Protein AF-A0A355T922-F1 (afdb_monomer_lite)

Foldseek 3Di:
DPCVVVVQDDAPPPRDDDPVVSVVSCVVPDDPVVVVVVVVPDDDDDDDDDPPPPPPPPDDDDPDDDDPVRVVVVVVVVVVVVVVQVVCVVVVNDDDPVVVVVVVVVLVVVLVVLVVCLCVVCVVVLVVDPDPVVNVVVSVVSNVVSVVVSVVPPPPPD

Secondary structure (DSSP, 8-state):
--SGGGT-SPPPTT----HHHHHHHHHHHS-HHHHHHHHTTS---------------------SPPPHHHHHHHHHHHHHHHHHHHHHHHTTS---HHHHHHHHHHHHHHHHHHHHHHHHHHHHHHTT---HHHHHHHHHHHHHHHHHHHHHT-TT--

Radius of gyration: 37.87 Å; chains: 1; bounding box: 89×43×93 Å

pLDDT: mean 73.32, std 19.1, range [38.75, 95.44]

Sequence (158 aa):
MKAIQKGRITRDENSKINPETADLEWEQNSDPGQVQAQNATQQPAPQKKPQVKIEKTNEQSSSDGPTYIQSRAIRELYVARLRKMEYEEKAGRLVPLEKVTVRWFNLARQLRDQLLGLPNRVDAILAAEDDRFKINQLLSEELSRVLEEFSKNDPENL

Structure (mmCIF, N/CA/C/O backbone):
data_AF-A0A355T922-F1
#
_entry.id   AF-A0A355T922-F1
#
loop_
_atom_site.group_PDB
_atom_site.id
_atom_site.type_symbol
_atom_site.label_atom_id
_atom_site.label_alt_id
_atom_site.label_comp_id
_atom_site.label_asym_id
_atom_site.label_entity_id
_atom_site.label_seq_id
_atom_site.pdbx_PDB_ins_code
_atom_site.Cartn_x
_atom_site.Cartn_y
_atom_site.Cartn_z
_atom_site.occupancy
_atom_site.B_iso_or_equiv
_atom_site.auth_seq_id
_atom_site.auth_comp_id
_atom_site.auth_asym_id
_atom_site.auth_atom_id
_atom_site.pdbx_PDB_model_num
ATOM 1 N N . MET A 1 1 ? 50.545 -18.673 -46.005 1.00 47.06 1 MET A N 1
ATOM 2 C CA . MET A 1 1 ? 50.792 -18.791 -47.463 1.00 47.06 1 MET A CA 1
ATOM 3 C C . MET A 1 1 ? 49.543 -18.389 -48.268 1.00 47.06 1 MET A C 1
ATOM 5 O O . MET A 1 1 ? 48.935 -19.241 -48.894 1.00 47.06 1 MET A O 1
ATOM 9 N N . LYS A 1 2 ? 49.097 -17.119 -48.217 1.00 47.19 2 LYS A N 1
ATOM 10 C CA . LYS A 1 2 ? 47.915 -16.636 -48.985 1.00 47.19 2 LYS A CA 1
ATOM 11 C C . LYS A 1 2 ? 48.097 -15.263 -49.664 1.00 47.19 2 LYS A C 1
ATOM 13 O O . LYS A 1 2 ? 47.234 -14.863 -50.434 1.00 47.19 2 LYS A O 1
ATOM 18 N N . ALA A 1 3 ? 49.212 -14.563 -49.428 1.00 50.53 3 ALA A N 1
ATOM 19 C CA . ALA A 1 3 ? 49.464 -13.233 -50.002 1.00 50.53 3 ALA A CA 1
ATOM 20 C C . ALA A 1 3 ? 50.152 -13.273 -51.383 1.00 50.53 3 ALA A C 1
ATOM 22 O O . ALA A 1 3 ? 49.861 -12.440 -52.233 1.00 50.53 3 ALA A O 1
ATOM 23 N N . ILE A 1 4 ? 50.986 -14.287 -51.645 1.00 49.78 4 ILE A N 1
ATOM 24 C CA . ILE A 1 4 ? 51.721 -14.434 -52.917 1.00 49.78 4 ILE A CA 1
ATOM 25 C C . ILE A 1 4 ? 50.765 -14.761 -54.081 1.00 49.78 4 ILE A C 1
ATOM 27 O O . ILE A 1 4 ? 50.937 -14.282 -55.194 1.00 49.78 4 ILE A O 1
ATOM 31 N N . GLN A 1 5 ? 49.700 -15.528 -53.819 1.00 47.66 5 GLN A N 1
ATOM 32 C CA . GLN A 1 5 ? 48.778 -16.022 -54.852 1.00 47.66 5 GLN A CA 1
ATOM 33 C C . GLN A 1 5 ? 47.779 -14.963 -55.350 1.00 47.66 5 GLN A C 1
ATOM 35 O O . GLN A 1 5 ? 47.124 -15.165 -56.367 1.00 47.66 5 GLN A O 1
ATOM 40 N N . LYS A 1 6 ? 47.658 -13.831 -54.643 1.00 49.69 6 LYS A N 1
ATOM 41 C CA . LYS A 1 6 ? 46.728 -12.745 -54.987 1.00 49.69 6 LYS A CA 1
ATOM 42 C C . LYS A 1 6 ? 47.391 -11.617 -55.797 1.00 49.69 6 LYS A C 1
ATOM 44 O O . LYS A 1 6 ? 46.748 -10.598 -56.014 1.00 49.69 6 LYS A O 1
ATOM 49 N N . GLY A 1 7 ? 48.654 -11.793 -56.211 1.00 53.31 7 GLY A N 1
ATOM 50 C CA . GLY A 1 7 ? 49.387 -10.845 -57.064 1.00 53.31 7 GLY A CA 1
ATOM 51 C C . GLY A 1 7 ? 49.743 -9.515 -56.394 1.00 53.31 7 GLY A C 1
ATOM 52 O O . GLY A 1 7 ? 49.806 -8.501 -57.073 1.00 53.31 7 GLY A O 1
ATOM 53 N N . ARG A 1 8 ? 49.917 -9.497 -55.064 1.00 51.59 8 ARG A N 1
ATOM 54 C CA . ARG A 1 8 ? 50.088 -8.264 -54.265 1.00 51.59 8 ARG A CA 1
ATOM 55 C C . ARG A 1 8 ? 51.516 -7.971 -53.801 1.00 51.59 8 ARG A C 1
ATOM 57 O O . ARG A 1 8 ? 51.710 -6.990 -53.107 1.00 51.59 8 ARG A O 1
ATOM 64 N N . ILE A 1 9 ? 52.472 -8.825 -54.150 1.00 54.69 9 ILE A N 1
ATOM 65 C CA . ILE A 1 9 ? 53.906 -8.592 -53.961 1.00 54.69 9 ILE A CA 1
ATOM 66 C C . ILE A 1 9 ? 54.623 -9.161 -55.184 1.00 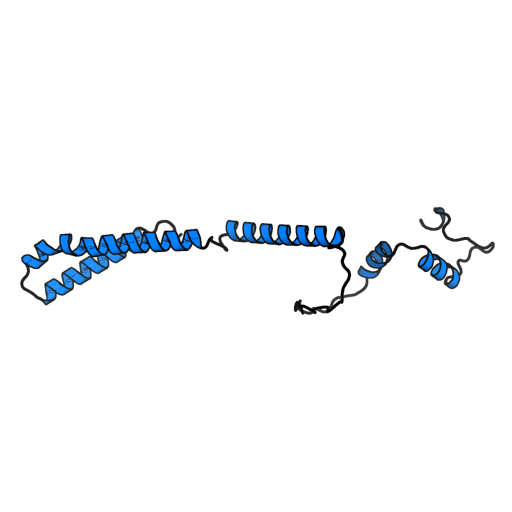54.69 9 ILE A C 1
ATOM 68 O O . ILE A 1 9 ? 54.399 -10.320 -55.549 1.00 54.69 9 ILE A O 1
ATOM 72 N N . THR A 1 10 ? 55.441 -8.358 -55.853 1.00 54.31 10 THR A N 1
ATOM 73 C CA . THR A 1 10 ? 56.329 -8.829 -56.922 1.00 54.31 10 THR A CA 1
ATOM 74 C C . THR A 1 10 ? 57.567 -9.471 -56.298 1.00 54.31 10 THR A C 1
ATOM 76 O O . THR A 1 10 ? 58.125 -8.993 -55.313 1.00 54.31 10 THR A O 1
ATOM 79 N N . ARG A 1 11 ? 57.972 -10.626 -56.834 1.00 48.88 11 ARG A N 1
ATOM 80 C CA . ARG A 1 11 ? 59.161 -11.364 -56.398 1.00 48.88 11 ARG A CA 1
ATOM 81 C C . ARG A 1 11 ? 60.262 -11.069 -57.404 1.00 48.88 11 ARG A C 1
ATOM 83 O O . ARG A 1 11 ? 60.067 -11.364 -58.577 1.00 48.88 11 ARG A O 1
ATOM 90 N N . ASP A 1 12 ? 61.381 -10.510 -56.964 1.00 54.62 12 ASP A N 1
ATOM 91 C CA . ASP A 1 12 ? 62.546 -10.377 -57.841 1.00 54.62 12 ASP A CA 1
ATOM 92 C C . ASP A 1 12 ? 63.297 -11.724 -57.965 1.00 54.62 12 ASP A C 1
ATOM 94 O O . ASP A 1 12 ? 63.144 -12.610 -57.107 1.00 54.62 12 ASP A O 1
ATOM 98 N N . GLU A 1 13 ? 64.083 -11.897 -59.035 1.00 49.81 13 GLU A N 1
ATOM 99 C CA . GLU A 1 13 ? 64.594 -13.180 -59.573 1.00 49.81 13 GLU A CA 1
ATOM 100 C C . GLU A 1 13 ? 65.397 -14.059 -58.588 1.00 49.81 13 GLU A C 1
ATOM 102 O O . GLU A 1 13 ? 65.557 -15.256 -58.820 1.00 49.81 13 GLU A O 1
ATOM 107 N N . ASN A 1 14 ? 65.814 -13.539 -57.430 1.00 50.06 14 ASN A N 1
ATOM 108 C CA . ASN A 1 14 ? 66.552 -14.290 -56.404 1.00 50.06 14 ASN A CA 1
ATOM 109 C C . ASN A 1 14 ? 65.733 -14.715 -55.174 1.00 50.06 14 ASN A C 1
ATOM 111 O O . ASN A 1 14 ? 66.291 -15.085 -54.139 1.00 50.06 14 ASN A O 1
ATOM 115 N N . SER A 1 15 ? 64.401 -14.736 -55.270 1.00 52.78 15 SER A N 1
ATOM 116 C CA . SER A 1 15 ? 63.528 -15.398 -54.286 1.00 52.78 15 SER A CA 1
ATOM 117 C C . SER A 1 15 ? 63.630 -14.904 -52.828 1.00 52.78 15 SER A C 1
ATOM 119 O O . SER A 1 15 ? 63.132 -15.592 -51.932 1.00 52.78 15 SER A O 1
ATOM 121 N N . LYS A 1 16 ? 64.180 -13.708 -52.580 1.00 51.94 16 LYS A N 1
ATOM 122 C CA . LYS A 1 16 ? 64.136 -13.008 -51.284 1.00 51.94 16 LYS A CA 1
ATOM 123 C C . LYS A 1 16 ? 63.151 -11.840 -51.345 1.00 51.94 16 LYS A C 1
ATOM 125 O O . LYS A 1 16 ? 63.109 -11.116 -52.331 1.00 51.94 16 LYS A O 1
ATOM 130 N N . ILE A 1 17 ? 62.362 -11.682 -50.286 1.00 52.22 17 ILE A N 1
ATOM 131 C CA . ILE A 1 17 ? 61.442 -10.554 -50.094 1.00 52.22 1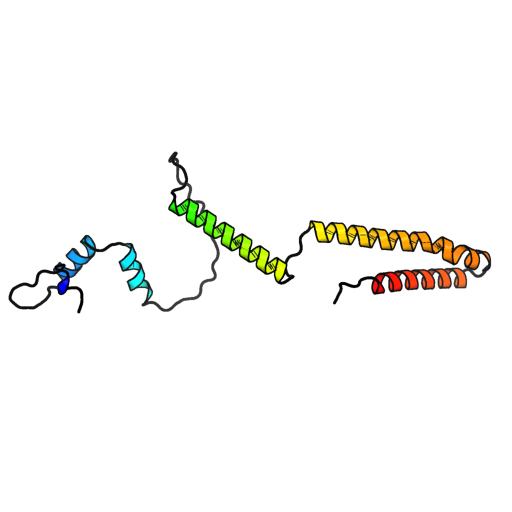7 ILE A CA 1
ATOM 132 C C . ILE A 1 17 ? 62.248 -9.447 -49.407 1.00 52.22 17 ILE A C 1
ATOM 134 O O . ILE A 1 17 ? 62.819 -9.705 -48.346 1.00 52.22 17 ILE A O 1
ATOM 138 N N . ASN A 1 18 ? 62.334 -8.257 -50.006 1.00 59.03 18 ASN A N 1
ATOM 139 C CA . ASN A 1 18 ? 62.919 -7.098 -49.334 1.00 59.03 18 ASN A CA 1
ATOM 140 C C . ASN A 1 18 ? 61.863 -6.515 -48.371 1.00 59.03 18 ASN A C 1
ATOM 142 O O . ASN A 1 18 ? 60.789 -6.126 -48.838 1.00 59.03 18 ASN A O 1
ATOM 146 N N . PRO A 1 19 ? 62.110 -6.511 -47.047 1.00 57.66 19 PRO A N 1
ATOM 147 C CA . PRO A 1 19 ? 61.124 -6.068 -46.062 1.00 57.66 19 PRO A CA 1
ATOM 148 C C . PRO A 1 19 ? 60.713 -4.603 -46.256 1.00 57.66 19 PRO A C 1
ATOM 150 O O . PRO A 1 19 ? 59.537 -4.287 -46.128 1.00 57.66 19 PRO A O 1
ATOM 153 N N . GLU A 1 20 ? 61.634 -3.728 -46.667 1.00 56.75 20 GLU A N 1
ATOM 154 C CA . GLU A 1 20 ? 61.357 -2.288 -46.760 1.00 56.75 20 GLU A CA 1
ATOM 155 C C . GLU A 1 20 ? 60.388 -1.935 -47.898 1.00 56.75 20 GLU A C 1
ATOM 157 O O . GLU A 1 20 ? 59.540 -1.057 -47.753 1.00 56.75 20 GLU A O 1
ATOM 162 N N . THR A 1 21 ? 60.459 -2.644 -49.029 1.00 56.97 21 THR A N 1
ATOM 163 C CA . THR A 1 21 ? 59.537 -2.421 -50.155 1.00 56.97 21 THR A CA 1
ATOM 164 C C . THR A 1 21 ? 58.172 -3.058 -49.904 1.00 56.97 21 THR A C 1
ATOM 166 O O . THR A 1 21 ? 57.153 -2.520 -50.326 1.00 56.97 21 THR A O 1
ATOM 169 N N . ALA A 1 22 ? 58.142 -4.186 -49.188 1.00 53.12 22 ALA A N 1
ATOM 170 C CA . ALA A 1 22 ? 56.905 -4.880 -48.843 1.00 53.12 22 ALA A CA 1
ATOM 171 C C . ALA A 1 22 ? 56.065 -4.097 -47.822 1.00 53.12 22 ALA A C 1
ATOM 173 O O . ALA A 1 22 ? 54.840 -4.078 -47.938 1.00 53.12 22 ALA A O 1
ATOM 174 N N . ASP A 1 23 ? 56.711 -3.424 -46.866 1.00 56.03 23 ASP A N 1
ATOM 175 C CA . ASP A 1 23 ? 56.024 -2.612 -45.857 1.00 56.03 23 ASP A CA 1
ATOM 176 C C . ASP A 1 23 ? 55.361 -1.372 -46.482 1.00 56.03 23 ASP A C 1
ATOM 178 O O . ASP A 1 23 ? 54.201 -1.075 -46.187 1.00 56.03 23 ASP A O 1
ATOM 182 N N . LEU A 1 24 ? 56.037 -0.713 -47.429 1.00 57.72 24 LEU A N 1
ATOM 183 C CA . LEU A 1 24 ? 55.493 0.441 -48.157 1.00 57.72 24 LEU A CA 1
ATOM 184 C C . LEU A 1 24 ? 54.285 0.077 -49.033 1.00 57.72 24 LEU A C 1
ATOM 186 O O . LEU A 1 24 ? 53.281 0.792 -49.046 1.00 57.72 24 LEU A O 1
ATOM 190 N N . GLU A 1 25 ? 54.348 -1.045 -49.753 1.00 59.41 25 GLU A N 1
ATOM 191 C CA . GLU A 1 25 ? 53.228 -1.506 -50.584 1.00 59.41 25 GLU A CA 1
ATOM 192 C C . GLU A 1 25 ? 52.041 -1.984 -49.738 1.00 59.41 25 GLU A C 1
ATOM 194 O O . GLU A 1 25 ? 50.880 -1.819 -50.127 1.00 59.41 25 GLU A O 1
ATOM 199 N N . TRP A 1 26 ? 52.314 -2.548 -48.560 1.00 55.22 26 TRP A N 1
ATOM 200 C CA . TRP A 1 26 ? 51.281 -2.973 -47.625 1.00 55.22 26 TRP A CA 1
ATOM 201 C C . TRP A 1 26 ? 50.522 -1.786 -47.033 1.00 55.22 26 TRP A C 1
ATOM 203 O O . TRP A 1 26 ? 49.294 -1.835 -46.939 1.00 55.22 26 TRP A O 1
ATOM 213 N N . GLU A 1 27 ? 51.228 -0.717 -46.671 1.00 61.31 27 GLU A N 1
ATOM 214 C CA . GLU A 1 27 ? 50.642 0.488 -46.084 1.00 61.31 27 GLU A CA 1
ATOM 215 C C . GLU A 1 27 ? 49.780 1.266 -47.089 1.00 61.31 27 GLU A C 1
ATOM 217 O O . GLU A 1 27 ? 48.704 1.751 -46.744 1.00 61.31 27 GLU A O 1
ATOM 222 N N . GLN A 1 28 ? 50.188 1.309 -48.360 1.00 57.66 28 GLN A N 1
ATOM 223 C CA . GLN A 1 28 ? 49.437 2.009 -49.406 1.00 57.66 28 GLN A CA 1
ATOM 224 C C . GLN A 1 28 ? 48.177 1.266 -49.872 1.00 57.66 28 GLN A C 1
ATOM 226 O O . GLN A 1 28 ? 47.249 1.897 -50.376 1.00 57.66 28 GLN A O 1
ATOM 231 N N . ASN A 1 29 ? 48.131 -0.064 -49.735 1.00 57.03 29 ASN A N 1
ATOM 232 C CA . ASN A 1 29 ? 47.113 -0.903 -50.382 1.00 57.03 29 ASN A CA 1
ATOM 233 C C . ASN A 1 29 ? 46.226 -1.696 -49.398 1.00 57.03 29 ASN A C 1
ATOM 235 O O . ASN A 1 29 ? 45.465 -2.577 -49.820 1.00 57.03 29 ASN A O 1
ATOM 239 N N . SER A 1 30 ? 46.311 -1.406 -48.093 1.00 61.44 30 SER A N 1
ATOM 240 C CA . SER A 1 30 ? 45.540 -2.091 -47.044 1.00 61.44 30 SER A CA 1
ATOM 241 C C . SER A 1 30 ? 44.432 -1.217 -46.446 1.00 61.44 30 SER A C 1
ATOM 243 O O . SER A 1 30 ? 44.650 -0.089 -46.022 1.00 61.44 30 SER A O 1
ATOM 245 N N . ASP A 1 31 ? 43.225 -1.784 -46.387 1.00 55.12 31 ASP A N 1
ATOM 246 C CA . ASP A 1 31 ? 42.003 -1.176 -45.847 1.00 55.12 31 ASP A CA 1
ATOM 247 C C . ASP A 1 31 ? 42.123 -0.944 -44.316 1.00 55.12 31 ASP A C 1
ATOM 249 O O . ASP A 1 31 ? 42.403 -1.904 -43.579 1.00 55.12 31 ASP A O 1
ATOM 253 N N . PRO A 1 32 ? 41.912 0.287 -43.800 1.00 57.44 32 PRO A N 1
ATOM 254 C CA . PRO A 1 32 ? 42.146 0.647 -42.395 1.00 57.44 32 PRO A CA 1
ATOM 255 C C . PRO A 1 32 ? 41.359 -0.192 -41.370 1.00 57.44 32 PRO A C 1
ATOM 257 O O . PRO A 1 32 ? 41.775 -0.303 -40.215 1.00 57.44 32 PRO A O 1
ATOM 260 N N . GLY A 1 33 ? 40.261 -0.840 -41.773 1.00 58.47 33 GLY A N 1
ATOM 261 C CA . GLY A 1 33 ? 39.479 -1.717 -40.893 1.00 58.47 33 GLY A CA 1
ATOM 262 C C . GLY A 1 33 ? 40.153 -3.055 -40.552 1.00 58.47 33 GLY A C 1
ATOM 263 O O . GLY A 1 33 ? 39.853 -3.652 -39.518 1.00 58.47 33 GLY A O 1
ATOM 264 N N . GLN A 1 34 ? 41.081 -3.543 -41.383 1.00 54.66 34 GLN A N 1
ATOM 265 C CA . GLN A 1 34 ? 41.696 -4.863 -41.189 1.00 54.66 34 GLN A CA 1
ATOM 266 C C . GLN A 1 34 ? 42.964 -4.800 -40.321 1.00 54.66 34 GLN A C 1
ATOM 268 O O . GLN A 1 34 ? 43.255 -5.740 -39.578 1.00 54.66 34 GLN A O 1
ATOM 273 N N . VAL A 1 35 ? 43.669 -3.666 -40.348 1.00 53.88 35 VAL A N 1
ATOM 274 C CA . VAL A 1 35 ? 44.887 -3.411 -39.556 1.00 53.88 35 VAL A CA 1
ATOM 275 C C . VAL A 1 35 ? 44.577 -3.257 -38.061 1.00 53.88 35 VAL A C 1
ATOM 277 O O . VAL A 1 35 ? 45.334 -3.731 -37.214 1.00 53.88 35 VAL A O 1
ATOM 280 N N . GLN A 1 36 ? 43.417 -2.685 -37.715 1.00 54.19 36 GLN A N 1
ATOM 281 C CA . GLN A 1 36 ? 42.976 -2.574 -36.317 1.00 54.19 36 GLN A CA 1
ATOM 282 C C . GLN A 1 36 ? 42.630 -3.934 -35.689 1.00 54.19 36 GLN A C 1
ATOM 284 O O . GLN A 1 36 ? 42.895 -4.147 -34.507 1.00 54.19 36 GLN A O 1
ATOM 289 N N . ALA A 1 37 ? 42.102 -4.882 -36.471 1.00 52.09 37 ALA A N 1
ATOM 290 C CA . ALA A 1 37 ? 41.756 -6.213 -35.969 1.00 52.09 37 ALA A CA 1
ATOM 291 C C . ALA A 1 37 ? 42.993 -7.075 -35.649 1.00 52.09 37 ALA A C 1
ATOM 293 O O . ALA A 1 37 ? 42.938 -7.930 -34.768 1.00 52.09 37 ALA A O 1
ATOM 294 N N . GLN A 1 38 ? 44.117 -6.849 -36.337 1.00 53.62 38 GLN A N 1
ATOM 295 C CA . GLN A 1 38 ? 45.341 -7.636 -36.146 1.00 53.62 38 GLN A CA 1
ATOM 296 C C . GLN A 1 38 ? 46.192 -7.121 -34.974 1.00 53.62 38 GLN A C 1
ATOM 298 O O . GLN A 1 38 ? 46.743 -7.926 -34.224 1.00 53.62 38 GLN A O 1
ATOM 303 N N . ASN A 1 39 ? 46.213 -5.806 -34.735 1.00 50.56 39 ASN A N 1
ATOM 304 C CA . ASN A 1 39 ? 46.960 -5.212 -33.620 1.00 50.56 39 ASN A CA 1
ATOM 305 C C . ASN A 1 39 ? 46.285 -5.375 -32.244 1.00 50.56 39 ASN A C 1
ATOM 307 O O . ASN A 1 39 ? 46.934 -5.199 -31.217 1.00 50.56 39 ASN A O 1
ATOM 311 N N . ALA A 1 40 ? 45.012 -5.779 -32.188 1.00 50.94 40 ALA A N 1
ATOM 312 C CA . ALA A 1 40 ? 44.293 -5.988 -30.927 1.00 50.94 40 ALA A CA 1
ATOM 313 C C . ALA A 1 40 ? 44.663 -7.291 -30.178 1.00 50.94 40 ALA A C 1
ATOM 315 O O . ALA A 1 40 ? 44.174 -7.511 -29.072 1.00 50.94 40 ALA A O 1
ATOM 316 N N . THR A 1 41 ? 45.514 -8.162 -30.742 1.00 47.69 41 THR A N 1
ATOM 317 C CA . THR A 1 41 ? 45.827 -9.479 -30.136 1.00 47.69 41 THR A CA 1
ATOM 318 C C . THR A 1 41 ? 47.143 -9.506 -29.342 1.00 47.69 41 THR A C 1
ATOM 320 O O . THR A 1 41 ? 47.482 -10.528 -28.753 1.00 47.69 41 THR A O 1
ATOM 323 N N . GLN A 1 42 ? 47.895 -8.404 -29.254 1.00 53.28 42 GLN A N 1
ATOM 324 C CA . GLN A 1 42 ? 49.152 -8.375 -28.493 1.00 53.28 42 GLN A CA 1
ATOM 325 C C . GLN A 1 42 ? 49.269 -7.136 -27.602 1.00 53.28 42 GLN A C 1
ATOM 327 O O . GLN A 1 42 ? 50.063 -6.247 -27.881 1.00 53.28 42 GLN A O 1
ATOM 332 N N . GLN A 1 43 ? 48.515 -7.092 -26.497 1.00 46.28 43 GLN A N 1
ATOM 333 C CA . GLN A 1 43 ? 48.950 -6.378 -25.286 1.00 46.28 43 GLN A CA 1
ATOM 334 C C . GLN A 1 43 ? 48.139 -6.804 -24.041 1.00 46.28 43 GLN A C 1
ATOM 336 O O . GLN A 1 43 ? 46.908 -6.799 -24.091 1.00 46.28 43 GLN A O 1
ATOM 341 N N . PRO A 1 44 ? 48.791 -7.171 -22.915 1.00 38.75 44 PRO A N 1
ATOM 342 C CA . PRO A 1 44 ? 48.113 -7.442 -21.650 1.00 38.75 44 PRO A CA 1
ATOM 343 C C . PRO A 1 44 ? 47.638 -6.147 -20.969 1.00 38.75 44 PRO A C 1
ATOM 345 O O . PRO A 1 44 ? 48.303 -5.114 -21.005 1.00 38.75 44 PRO A O 1
ATOM 348 N N . ALA A 1 45 ? 46.471 -6.231 -20.330 1.00 46.91 45 ALA A N 1
ATOM 349 C CA . ALA A 1 45 ? 45.739 -5.127 -19.715 1.00 46.91 45 ALA A CA 1
ATOM 350 C C . ALA A 1 45 ? 46.459 -4.438 -18.538 1.00 46.91 45 ALA A C 1
ATOM 352 O O . ALA A 1 45 ? 47.091 -5.105 -17.718 1.00 46.91 45 ALA A O 1
ATOM 353 N N . PRO A 1 46 ? 46.160 -3.146 -18.314 1.00 42.19 46 PRO A N 1
ATOM 354 C CA . PRO A 1 46 ? 45.951 -2.638 -16.967 1.00 42.19 46 PRO A CA 1
ATOM 355 C C . PRO A 1 46 ? 44.516 -2.129 -16.784 1.00 42.19 46 PRO A C 1
ATOM 357 O O . PRO A 1 46 ? 43.978 -1.346 -17.566 1.00 42.19 46 PRO A O 1
ATOM 360 N N . GLN A 1 47 ? 43.899 -2.584 -15.696 1.00 54.31 47 GLN A N 1
ATOM 361 C CA . GLN A 1 47 ? 42.578 -2.179 -15.235 1.00 54.31 47 GLN A CA 1
ATOM 362 C C . GLN A 1 47 ? 42.544 -0.670 -14.939 1.00 54.31 47 GLN A C 1
ATOM 364 O O . GLN A 1 47 ? 43.168 -0.199 -13.988 1.00 54.31 47 GLN A O 1
ATOM 369 N N . LYS A 1 48 ? 41.746 0.091 -15.693 1.00 48.34 48 LYS A N 1
ATOM 370 C CA . LYS A 1 48 ? 41.245 1.402 -15.264 1.00 48.34 48 LYS A CA 1
ATOM 371 C C . LYS A 1 48 ? 39.738 1.463 -15.490 1.00 48.34 48 LYS A C 1
ATOM 373 O O . LYS A 1 48 ? 39.244 1.254 -16.591 1.00 48.34 48 LYS A O 1
ATOM 378 N N . LYS A 1 49 ? 39.028 1.712 -14.389 1.00 49.41 49 LYS A N 1
ATOM 379 C CA . LYS A 1 49 ? 37.578 1.930 -14.287 1.00 49.41 49 LYS A CA 1
ATOM 380 C C . LYS A 1 49 ? 37.102 2.883 -15.400 1.00 49.41 49 LYS A C 1
ATOM 382 O O . LYS A 1 49 ? 37.752 3.914 -15.581 1.00 49.41 49 LYS A O 1
ATOM 387 N N . PRO A 1 50 ? 35.980 2.623 -16.097 1.00 45.62 50 PRO A N 1
ATOM 388 C CA . PRO A 1 50 ? 35.473 3.554 -17.095 1.00 45.62 50 PRO A CA 1
ATOM 389 C C . PRO A 1 50 ? 34.827 4.752 -16.387 1.00 45.62 50 PRO A C 1
ATOM 391 O O . PRO A 1 50 ? 33.645 4.745 -16.054 1.00 45.62 50 PRO A O 1
ATOM 394 N N . GLN A 1 51 ? 35.618 5.791 -16.125 1.00 46.53 51 GLN A N 1
ATOM 395 C CA . GLN A 1 51 ? 35.084 7.128 -15.901 1.00 46.53 51 GLN A CA 1
ATOM 396 C C . GLN A 1 51 ? 34.732 7.699 -17.274 1.00 46.53 51 GLN A C 1
ATOM 398 O O . GLN A 1 51 ? 35.615 8.055 -18.052 1.00 46.53 51 GLN A O 1
ATOM 403 N N . VAL A 1 52 ? 33.437 7.744 -17.587 1.00 48.00 52 VAL A N 1
ATOM 404 C CA . VAL A 1 52 ? 32.922 8.417 -18.783 1.00 48.00 52 VAL A CA 1
ATOM 405 C C . VAL A 1 52 ? 33.096 9.920 -18.574 1.00 48.00 52 VAL A C 1
ATOM 407 O O . VAL A 1 52 ? 32.231 10.602 -18.028 1.00 48.00 52 VAL A O 1
ATOM 410 N N . LYS A 1 53 ? 34.260 10.431 -18.970 1.00 41.94 53 LYS A N 1
ATOM 411 C CA . LYS A 1 53 ? 34.497 11.857 -19.154 1.00 41.94 53 LYS A CA 1
ATOM 412 C C . LYS A 1 53 ? 33.756 12.253 -20.428 1.00 41.94 53 LYS A C 1
ATOM 414 O O . LYS A 1 53 ? 34.158 11.884 -21.526 1.00 41.94 53 LYS A O 1
ATOM 419 N N . ILE A 1 54 ? 32.626 12.936 -20.268 1.00 52.75 54 ILE A N 1
ATOM 420 C CA . ILE A 1 54 ? 31.912 13.567 -21.379 1.00 52.75 54 ILE A CA 1
ATOM 421 C C . ILE A 1 54 ? 32.781 14.746 -21.815 1.00 52.75 54 ILE A C 1
ATOM 423 O O . ILE A 1 54 ? 32.669 15.851 -21.283 1.00 52.75 54 ILE A O 1
ATOM 427 N N . GLU A 1 55 ? 33.707 14.494 -22.732 1.00 50.16 55 GLU A N 1
ATOM 428 C CA . GLU A 1 55 ? 34.394 15.559 -23.444 1.00 50.16 55 GLU A CA 1
ATOM 429 C C . GLU A 1 55 ? 33.370 16.179 -24.392 1.00 50.16 55 GLU A C 1
ATOM 431 O O . GLU A 1 55 ? 32.953 15.592 -25.388 1.00 50.16 55 GLU A O 1
ATOM 436 N N . LYS A 1 56 ? 32.880 17.358 -24.000 1.00 53.16 56 LYS A N 1
ATOM 437 C CA . LYS A 1 56 ? 32.150 18.254 -24.887 1.00 53.16 56 LYS A CA 1
ATOM 438 C C . LYS A 1 56 ? 33.141 18.706 -25.957 1.00 53.16 56 LYS A C 1
ATOM 440 O O . LYS A 1 56 ? 33.832 19.703 -25.763 1.00 53.16 56 LYS A O 1
ATOM 445 N N . THR A 1 57 ? 33.234 17.960 -27.053 1.00 45.41 57 THR A N 1
ATOM 446 C CA . THR A 1 57 ? 33.893 18.446 -28.263 1.00 45.41 57 THR A CA 1
ATOM 447 C C . THR A 1 57 ? 33.035 19.571 -28.815 1.00 45.41 57 THR A C 1
ATOM 449 O O . THR A 1 57 ? 31.951 19.371 -29.359 1.00 45.41 57 THR A O 1
ATOM 452 N N . ASN A 1 58 ? 33.512 20.780 -28.551 1.00 50.16 58 ASN A N 1
ATOM 453 C CA . ASN A 1 58 ? 33.095 22.001 -29.196 1.00 50.16 58 ASN A CA 1
ATOM 454 C C . ASN A 1 58 ? 33.634 21.937 -30.630 1.00 50.16 58 ASN A C 1
ATOM 456 O O . ASN A 1 58 ? 34.800 22.251 -30.847 1.00 50.16 58 ASN A O 1
ATOM 460 N N . GLU A 1 59 ? 32.821 21.482 -31.581 1.00 51.00 59 GLU A N 1
ATOM 461 C CA . GLU A 1 59 ? 33.137 21.602 -33.003 1.00 51.00 59 GLU A CA 1
ATOM 462 C C . GLU A 1 59 ? 32.048 22.392 -33.717 1.00 51.00 59 GLU A C 1
ATOM 464 O O . GLU A 1 59 ? 30.856 22.080 -33.700 1.00 51.00 59 GLU A O 1
ATOM 469 N N . GLN A 1 60 ? 32.521 23.496 -34.277 1.00 47.41 60 GLN A N 1
ATOM 470 C CA . GLN A 1 60 ? 31.801 24.481 -35.046 1.00 47.41 60 GLN A CA 1
ATOM 471 C C . GLN A 1 60 ? 31.139 23.862 -36.284 1.00 47.41 60 GLN A C 1
ATOM 473 O O . GLN A 1 60 ? 31.766 23.142 -37.053 1.00 47.41 60 GLN A O 1
ATOM 478 N N . SER A 1 61 ? 29.871 24.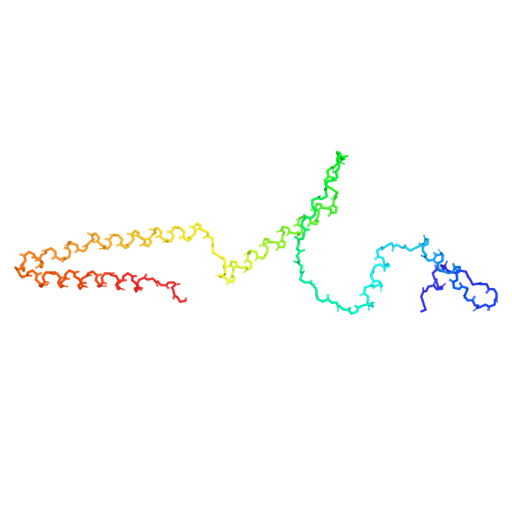228 -36.483 1.00 52.31 61 SER A N 1
ATOM 479 C CA . SER A 1 61 ? 29.214 24.442 -37.779 1.00 52.31 61 SER A CA 1
ATOM 480 C C . SER A 1 61 ? 29.632 23.539 -38.952 1.00 52.31 61 SER A C 1
ATOM 482 O O . SER A 1 61 ? 30.468 23.916 -39.771 1.00 52.31 61 SER A O 1
ATOM 484 N N . SER A 1 62 ? 28.909 22.436 -39.143 1.00 47.00 62 SER A N 1
ATOM 485 C CA . SER A 1 62 ? 28.546 21.975 -40.488 1.00 47.00 62 SER A CA 1
ATOM 486 C C . SER A 1 62 ? 27.057 21.625 -40.502 1.00 47.00 62 SER A C 1
ATOM 488 O O . SER A 1 62 ? 26.556 20.891 -39.654 1.00 47.00 62 SER A O 1
ATOM 490 N N . SER A 1 63 ? 26.318 22.264 -41.407 1.00 54.56 63 SER A N 1
ATOM 491 C CA . SER A 1 63 ? 24.875 22.115 -41.581 1.00 54.56 63 SER A CA 1
ATOM 492 C C . SER A 1 63 ? 24.554 20.859 -42.392 1.00 54.56 63 SER A C 1
ATOM 494 O O . SER A 1 63 ? 24.002 20.955 -43.487 1.00 54.56 63 SER A O 1
ATOM 496 N N . ASP A 1 64 ? 24.922 19.688 -41.892 1.00 63.88 64 ASP A N 1
ATOM 497 C CA . ASP A 1 64 ? 24.442 18.433 -42.458 1.00 63.88 64 ASP A CA 1
ATOM 498 C C . ASP A 1 64 ? 24.081 17.483 -41.318 1.00 63.88 64 ASP A C 1
ATOM 500 O O . ASP A 1 64 ? 24.722 17.477 -40.266 1.00 63.88 64 ASP A O 1
ATOM 504 N N . GLY A 1 65 ? 22.971 16.769 -41.474 1.00 67.50 65 GLY A N 1
ATOM 505 C CA . GLY A 1 65 ? 22.407 15.935 -40.415 1.00 67.50 65 GLY A CA 1
ATOM 506 C C . GLY A 1 65 ? 23.373 14.838 -39.938 1.00 67.50 65 GLY A C 1
ATOM 507 O O . GLY A 1 65 ? 24.406 14.587 -40.559 1.00 67.50 65 GLY A O 1
ATOM 508 N N . PRO A 1 66 ? 23.043 14.134 -38.840 1.00 72.94 66 PRO A N 1
ATOM 509 C CA . PRO A 1 66 ? 23.873 13.032 -38.359 1.00 72.94 66 PRO A CA 1
ATOM 510 C C . PRO A 1 66 ? 24.110 12.006 -39.477 1.00 72.94 66 PRO A C 1
ATOM 512 O O . PRO A 1 66 ? 23.164 11.556 -40.125 1.00 72.94 66 PRO A O 1
ATOM 515 N N . THR A 1 67 ? 25.368 11.613 -39.693 1.00 83.88 67 THR A N 1
ATOM 516 C CA . THR A 1 67 ? 25.734 10.598 -40.694 1.00 83.88 67 THR A CA 1
ATOM 517 C C . THR A 1 67 ? 24.966 9.298 -40.426 1.00 83.88 67 THR A C 1
ATOM 519 O O . THR A 1 67 ? 24.791 8.913 -39.271 1.00 83.88 67 THR A O 1
ATOM 522 N N . TYR A 1 68 ? 24.566 8.554 -41.464 1.00 86.25 68 TYR A N 1
ATOM 523 C CA . TYR A 1 68 ? 23.812 7.290 -41.337 1.00 86.25 68 TYR A CA 1
ATOM 524 C C . TYR A 1 68 ? 24.381 6.316 -40.281 1.00 86.25 68 TYR A C 1
ATOM 526 O O . TYR A 1 68 ? 23.632 5.702 -39.518 1.00 86.25 68 TYR A O 1
ATOM 534 N N . ILE A 1 69 ? 25.713 6.215 -40.187 1.00 89.25 69 ILE A N 1
ATOM 535 C CA . ILE A 1 69 ? 26.406 5.396 -39.179 1.00 89.25 69 ILE A CA 1
ATOM 536 C C . ILE A 1 69 ? 26.131 5.910 -37.757 1.00 89.25 69 ILE A C 1
ATOM 538 O O . ILE A 1 69 ? 25.828 5.116 -36.867 1.00 89.25 69 ILE A O 1
ATOM 542 N N . GLN A 1 70 ? 26.172 7.228 -37.547 1.00 86.81 70 GLN A N 1
ATOM 543 C CA . GLN A 1 70 ? 25.846 7.855 -36.265 1.00 86.81 70 GLN A CA 1
ATOM 544 C C . GLN A 1 70 ? 24.373 7.621 -35.902 1.00 86.81 70 GLN A C 1
ATOM 546 O O . GLN A 1 70 ? 24.078 7.218 -34.778 1.00 86.81 70 GLN A O 1
ATOM 551 N N . SER A 1 71 ? 23.442 7.780 -36.851 1.00 89.56 71 SER A N 1
ATOM 552 C CA . SER A 1 71 ? 22.017 7.500 -36.618 1.00 89.56 71 SER A CA 1
ATOM 553 C C . SER A 1 71 ? 21.766 6.037 -36.236 1.00 89.56 71 SER A C 1
ATOM 555 O O . SER A 1 71 ? 20.970 5.758 -35.333 1.00 89.56 71 SER A O 1
ATOM 557 N N . ARG A 1 72 ? 22.463 5.093 -36.883 1.00 91.50 72 ARG A N 1
ATOM 558 C CA . ARG A 1 72 ? 22.385 3.663 -36.558 1.00 91.50 72 ARG A CA 1
ATOM 559 C C . ARG A 1 72 ? 22.941 3.367 -35.165 1.00 91.50 72 ARG A C 1
ATOM 561 O O . ARG A 1 72 ? 22.263 2.696 -34.391 1.00 91.50 72 ARG A O 1
ATOM 568 N N . ALA A 1 73 ? 24.108 3.911 -34.823 1.00 92.44 73 ALA A N 1
ATOM 569 C CA . ALA A 1 73 ? 24.709 3.742 -33.501 1.00 92.44 73 ALA A CA 1
ATOM 570 C C . ALA A 1 73 ? 23.801 4.287 -32.383 1.00 92.44 73 ALA A C 1
ATOM 572 O O . ALA A 1 73 ? 23.599 3.627 -31.364 1.00 92.44 73 ALA A O 1
ATOM 573 N N . ILE A 1 74 ? 23.184 5.457 -32.593 1.00 91.56 74 ILE A N 1
ATOM 574 C CA . ILE A 1 74 ? 22.222 6.050 -31.653 1.00 91.56 74 ILE A CA 1
ATOM 575 C C . ILE A 1 74 ? 20.998 5.140 -31.477 1.00 91.56 74 ILE A C 1
ATOM 577 O O . ILE A 1 74 ? 20.580 4.881 -30.346 1.00 91.56 74 ILE A O 1
ATOM 581 N N . ARG A 1 75 ? 20.435 4.613 -32.573 1.00 93.00 75 ARG A N 1
ATOM 582 C CA . ARG A 1 75 ? 19.308 3.670 -32.512 1.00 93.00 75 ARG A CA 1
ATOM 583 C C . ARG A 1 75 ? 19.680 2.409 -31.730 1.00 93.00 75 ARG A C 1
ATOM 585 O O . ARG A 1 75 ? 18.926 2.005 -30.849 1.00 93.00 75 ARG A O 1
ATOM 592 N N . GLU A 1 76 ? 20.822 1.801 -32.035 1.00 94.38 76 GLU A N 1
ATOM 593 C CA . GLU A 1 76 ? 21.297 0.588 -31.358 1.00 94.38 76 GLU A CA 1
ATOM 594 C C . GLU A 1 76 ? 21.518 0.831 -29.856 1.00 94.38 76 GLU A C 1
ATOM 596 O O . GLU A 1 76 ? 21.106 0.011 -29.034 1.00 94.38 76 GLU A O 1
ATOM 601 N N . LEU A 1 77 ? 22.050 1.998 -29.480 1.00 94.62 77 LEU A N 1
ATOM 602 C CA . LEU A 1 77 ? 22.210 2.403 -28.083 1.00 94.62 77 LEU A CA 1
ATOM 603 C C . LEU A 1 77 ? 20.867 2.523 -27.346 1.00 94.62 77 LEU A C 1
ATOM 605 O O . LEU A 1 77 ? 20.735 2.017 -26.229 1.00 94.62 77 LEU A O 1
ATOM 609 N N . TYR A 1 78 ? 19.865 3.178 -27.940 1.00 95.38 78 TYR A N 1
ATOM 610 C CA . TYR A 1 78 ? 18.542 3.297 -27.317 1.00 95.38 78 TYR A CA 1
ATOM 611 C C . TYR A 1 78 ? 17.841 1.946 -27.190 1.00 95.38 78 TYR A C 1
ATOM 613 O O . TYR A 1 78 ? 17.257 1.661 -26.147 1.00 95.38 78 TYR A O 1
ATOM 621 N N . VAL A 1 79 ? 17.960 1.083 -28.201 1.00 95.44 79 VAL A N 1
ATOM 622 C CA . VAL A 1 79 ? 17.428 -0.284 -28.151 1.00 95.44 79 VAL A CA 1
ATOM 623 C C . VAL A 1 79 ? 18.097 -1.091 -27.035 1.00 95.44 79 VAL A C 1
ATOM 625 O O . VAL A 1 79 ? 17.411 -1.787 -26.288 1.00 95.44 79 VAL A O 1
ATOM 628 N N . ALA A 1 80 ? 19.418 -0.979 -26.871 1.00 93.06 80 ALA A N 1
ATOM 629 C CA . ALA A 1 80 ? 20.132 -1.638 -25.780 1.00 93.06 80 ALA A CA 1
ATOM 630 C C . ALA A 1 80 ? 19.665 -1.138 -24.399 1.00 93.06 80 ALA A C 1
ATOM 632 O O . ALA A 1 80 ? 19.462 -1.941 -23.489 1.00 93.06 80 ALA A O 1
ATOM 633 N N . ARG A 1 81 ? 19.441 0.175 -24.247 1.00 92.88 81 ARG A N 1
ATOM 634 C CA . ARG A 1 81 ? 18.920 0.772 -23.005 1.00 92.88 81 ARG A CA 1
ATOM 635 C C . ARG A 1 81 ? 17.497 0.318 -22.691 1.00 92.88 81 ARG A C 1
ATOM 637 O O . ARG A 1 81 ? 17.242 -0.049 -21.550 1.00 92.88 81 ARG A O 1
ATOM 644 N N . LEU A 1 82 ? 16.610 0.288 -23.686 1.00 94.31 82 LEU A N 1
ATOM 645 C CA . LEU A 1 82 ? 15.237 -0.188 -23.514 1.00 94.31 82 LEU A CA 1
ATOM 646 C C . LEU A 1 82 ? 15.220 -1.652 -23.065 1.00 94.31 82 LEU A C 1
ATOM 648 O O . LEU A 1 82 ? 14.598 -1.972 -22.060 1.00 94.31 82 LEU A O 1
ATOM 652 N N . ARG A 1 83 ? 15.995 -2.522 -23.728 1.00 91.31 83 ARG A N 1
ATOM 653 C CA . ARG A 1 83 ? 16.100 -3.935 -23.328 1.00 91.31 83 ARG A CA 1
ATOM 654 C C . ARG A 1 83 ? 16.646 -4.118 -21.920 1.00 91.31 83 ARG A C 1
ATOM 656 O O . ARG A 1 83 ? 16.221 -5.031 -21.220 1.00 91.31 83 ARG A O 1
ATOM 663 N N . LYS A 1 84 ? 17.581 -3.263 -21.497 1.00 90.88 84 LYS A N 1
ATOM 664 C CA . LYS A 1 84 ? 18.074 -3.271 -20.118 1.00 90.88 84 LYS A CA 1
ATOM 665 C C . LYS A 1 84 ? 16.964 -2.897 -19.130 1.00 90.88 84 LYS A C 1
ATOM 667 O O . LYS A 1 84 ? 16.799 -3.609 -18.148 1.00 90.88 84 LYS A O 1
ATOM 672 N N . MET A 1 85 ? 16.206 -1.833 -19.399 1.00 91.31 85 MET A N 1
ATOM 673 C CA . MET A 1 85 ? 15.081 -1.419 -18.548 1.00 91.31 85 MET A CA 1
ATOM 674 C C . MET A 1 85 ? 14.002 -2.505 -18.469 1.00 91.31 85 MET A C 1
ATOM 676 O O . MET A 1 85 ? 13.570 -2.845 -17.376 1.00 91.31 85 MET A O 1
ATOM 680 N N . GLU A 1 86 ? 13.632 -3.113 -19.599 1.00 89.12 86 GLU A N 1
ATOM 681 C CA . GLU A 1 86 ? 12.670 -4.225 -19.648 1.00 89.12 86 GLU A CA 1
ATOM 682 C C . GLU A 1 86 ? 13.164 -5.455 -18.877 1.00 89.12 86 GLU A C 1
ATOM 684 O O . GLU A 1 86 ? 12.382 -6.129 -18.207 1.00 89.12 86 GLU A O 1
ATOM 689 N N . TYR A 1 87 ? 14.459 -5.771 -18.973 1.00 89.75 87 TYR A N 1
ATOM 690 C CA . TYR A 1 87 ? 15.060 -6.848 -18.192 1.00 89.75 87 TYR A CA 1
ATOM 691 C C . TYR A 1 87 ? 15.013 -6.536 -16.694 1.00 89.75 87 TYR A C 1
ATOM 693 O O . TYR A 1 87 ? 14.638 -7.402 -15.912 1.00 89.75 87 TYR A O 1
ATOM 701 N N . GLU A 1 88 ? 15.361 -5.314 -16.287 1.00 88.56 88 GLU A N 1
ATOM 702 C CA . GLU A 1 88 ? 15.325 -4.890 -14.884 1.00 88.56 88 GLU A CA 1
ATOM 703 C C . GLU A 1 88 ? 13.894 -4.841 -14.324 1.00 88.56 88 GLU A C 1
ATOM 705 O O . GLU A 1 88 ? 13.692 -5.230 -13.174 1.00 88.56 88 GLU A O 1
ATOM 710 N N . GLU A 1 89 ? 12.902 -4.451 -15.129 1.00 87.31 89 GLU A N 1
ATOM 711 C CA . GLU A 1 89 ? 11.480 -4.519 -14.768 1.00 87.31 89 GLU A CA 1
ATOM 712 C C . GLU A 1 89 ? 11.022 -5.970 -14.577 1.00 87.31 89 GLU A C 1
ATOM 714 O O . GLU A 1 89 ? 10.467 -6.319 -13.538 1.00 87.31 89 GLU A O 1
ATOM 719 N N . LYS A 1 90 ? 11.324 -6.856 -15.535 1.00 81.12 90 LYS A N 1
ATOM 720 C CA . LYS A 1 90 ? 10.973 -8.285 -15.442 1.00 81.12 90 LYS A CA 1
ATOM 721 C C . LYS A 1 90 ? 11.717 -9.012 -14.325 1.00 81.12 90 LYS A C 1
ATOM 723 O O . LYS A 1 90 ? 11.176 -9.946 -13.746 1.00 81.12 90 LYS A O 1
ATOM 728 N N . ALA A 1 91 ? 12.938 -8.585 -14.015 1.00 85.31 91 ALA A N 1
ATOM 729 C CA . ALA A 1 91 ? 13.713 -9.085 -12.885 1.00 85.31 91 ALA A CA 1
ATOM 730 C C . ALA A 1 91 ? 13.222 -8.536 -11.531 1.00 85.31 91 ALA A C 1
ATOM 732 O O . ALA A 1 91 ? 13.840 -8.831 -10.510 1.00 85.31 91 ALA A O 1
ATOM 733 N N . GLY A 1 92 ? 12.165 -7.711 -11.510 1.00 81.38 92 GLY A N 1
ATOM 734 C CA . GLY A 1 92 ? 11.582 -7.142 -10.294 1.00 81.38 92 GLY A CA 1
ATOM 735 C C . GLY A 1 92 ? 12.423 -6.041 -9.644 1.00 81.38 92 GLY A C 1
ATOM 736 O O . GLY A 1 92 ? 12.144 -5.640 -8.520 1.00 81.38 92 GLY A O 1
ATOM 737 N N . ARG A 1 93 ? 13.464 -5.539 -10.324 1.00 84.12 93 ARG A N 1
ATOM 738 C CA . ARG A 1 93 ? 14.318 -4.452 -9.814 1.00 84.12 93 ARG A CA 1
ATOM 739 C C . ARG A 1 93 ? 13.747 -3.069 -10.100 1.00 84.12 93 ARG A C 1
ATOM 741 O O . ARG A 1 93 ? 14.071 -2.129 -9.380 1.00 84.12 93 ARG A O 1
ATOM 748 N N . LEU A 1 94 ? 12.939 -2.938 -11.151 1.00 83.81 94 LEU A N 1
ATOM 749 C CA . LEU A 1 94 ? 12.293 -1.687 -11.534 1.00 83.81 94 LEU A CA 1
ATOM 750 C C . LEU A 1 94 ? 10.775 -1.870 -11.523 1.00 83.81 94 LEU A C 1
ATOM 752 O O . LEU A 1 94 ? 10.255 -2.795 -12.137 1.00 83.81 94 LEU A O 1
ATOM 756 N N . VAL A 1 95 ? 10.060 -0.976 -10.842 1.00 86.88 95 VAL A N 1
ATOM 757 C CA . VAL A 1 95 ? 8.593 -0.938 -10.853 1.00 86.88 95 VAL A CA 1
ATOM 758 C C . VAL A 1 95 ? 8.153 0.424 -11.388 1.00 86.88 95 VAL A C 1
ATOM 760 O O . VAL A 1 95 ? 8.701 1.443 -10.959 1.00 86.88 95 VAL A O 1
ATOM 763 N N . PRO A 1 96 ? 7.172 0.480 -12.308 1.00 88.62 96 PRO A N 1
ATOM 764 C CA . PRO A 1 96 ? 6.611 1.741 -12.774 1.00 88.62 96 PRO A CA 1
ATOM 765 C C . PRO A 1 96 ? 6.093 2.602 -11.617 1.00 88.62 96 PRO A C 1
ATOM 767 O O . PRO A 1 96 ? 5.319 2.131 -10.780 1.00 88.62 96 PRO A O 1
ATOM 770 N N . LEU A 1 97 ? 6.472 3.883 -11.605 1.00 89.94 97 LEU A N 1
ATOM 771 C CA . LEU A 1 97 ? 6.094 4.827 -10.549 1.00 89.94 97 LEU A CA 1
ATOM 772 C C . LEU A 1 97 ? 4.572 4.921 -10.373 1.00 89.94 97 LEU A C 1
ATOM 774 O O . LEU A 1 97 ? 4.084 4.893 -9.250 1.00 89.94 97 LEU A O 1
ATOM 778 N N . GLU A 1 98 ? 3.824 4.969 -11.476 1.00 89.69 98 GLU A N 1
ATOM 779 C CA . GLU A 1 98 ? 2.356 5.045 -11.478 1.00 89.69 98 GLU A CA 1
ATOM 780 C C . GLU A 1 98 ? 1.701 3.857 -10.765 1.00 89.69 98 GLU A C 1
ATOM 782 O O . GLU A 1 98 ? 0.709 4.018 -10.057 1.00 89.69 98 GLU A O 1
ATOM 787 N N . LYS A 1 99 ? 2.278 2.655 -10.898 1.00 87.81 99 LYS A N 1
ATOM 788 C CA . LYS A 1 99 ? 1.781 1.481 -10.174 1.00 87.81 99 LYS A CA 1
ATOM 789 C C . LYS A 1 99 ? 1.985 1.670 -8.675 1.00 87.81 99 LYS A C 1
ATOM 791 O O . LYS A 1 99 ? 1.054 1.455 -7.909 1.00 87.81 99 LYS A O 1
ATOM 796 N N . VAL A 1 100 ? 3.170 2.116 -8.261 1.00 90.31 100 VAL A N 1
ATOM 797 C CA . VAL A 1 100 ? 3.496 2.349 -6.846 1.00 90.31 100 VAL A CA 1
ATOM 798 C C . VAL A 1 100 ? 2.593 3.428 -6.243 1.00 90.31 100 VAL A C 1
ATOM 800 O O . VAL A 1 100 ? 2.045 3.223 -5.164 1.00 90.31 100 VAL A O 1
ATOM 803 N N . THR A 1 101 ? 2.374 4.547 -6.936 1.00 92.25 101 THR A N 1
ATOM 804 C CA . THR A 1 101 ? 1.536 5.645 -6.428 1.00 92.25 101 THR A CA 1
ATOM 805 C C . THR A 1 101 ? 0.070 5.242 -6.293 1.00 92.25 101 THR A C 1
ATOM 807 O O . THR A 1 101 ? -0.534 5.497 -5.252 1.00 92.25 101 THR A O 1
ATOM 810 N N . VAL A 1 102 ? -0.498 4.567 -7.297 1.00 92.00 102 VAL A N 1
ATOM 811 C CA . VAL A 1 102 ? -1.881 4.070 -7.243 1.00 92.00 102 VAL A CA 1
ATOM 812 C C . VAL A 1 102 ? -2.040 3.030 -6.135 1.00 92.00 102 VAL A C 1
ATOM 814 O O . VAL A 1 102 ? -3.017 3.074 -5.387 1.00 92.00 102 VAL A O 1
ATOM 817 N N . ARG A 1 103 ? -1.074 2.114 -5.985 1.00 89.00 103 ARG A N 1
ATOM 818 C CA . ARG A 1 103 ? -1.079 1.112 -4.910 1.00 89.00 103 ARG A CA 1
ATOM 819 C C . ARG A 1 103 ? -1.050 1.771 -3.532 1.00 89.00 103 ARG A C 1
ATOM 821 O O . ARG A 1 103 ? -1.942 1.500 -2.735 1.00 89.00 103 ARG A O 1
ATOM 828 N N . TRP A 1 104 ? -0.111 2.683 -3.278 1.00 90.56 104 TRP A N 1
ATOM 829 C CA . TRP A 1 104 ? -0.037 3.416 -2.008 1.00 90.56 104 TRP A CA 1
ATOM 830 C C . TRP A 1 104 ? -1.305 4.204 -1.704 1.00 90.56 104 TRP A C 1
ATOM 832 O O . TRP A 1 104 ? -1.771 4.205 -0.567 1.00 90.56 104 TRP A O 1
ATOM 842 N N . PHE A 1 105 ? -1.887 4.850 -2.714 1.00 91.56 105 PHE A N 1
ATOM 843 C CA . PHE A 1 105 ? -3.130 5.589 -2.542 1.00 91.56 105 PHE A CA 1
ATOM 844 C C . PHE A 1 105 ? -4.292 4.672 -2.141 1.00 91.56 105 PHE A C 1
ATOM 846 O O . PHE A 1 105 ? -5.049 4.993 -1.225 1.00 91.56 105 PHE A O 1
ATOM 853 N N . ASN A 1 106 ? -4.417 3.513 -2.791 1.00 91.38 106 ASN A N 1
ATOM 854 C CA . ASN A 1 106 ? -5.451 2.534 -2.465 1.00 91.38 106 ASN A CA 1
ATOM 855 C C . ASN A 1 106 ? -5.254 1.933 -1.067 1.00 91.38 106 ASN A C 1
ATOM 857 O O . ASN A 1 106 ? -6.225 1.838 -0.320 1.00 91.38 106 ASN A O 1
ATOM 861 N N . LEU A 1 107 ? -4.014 1.610 -0.688 1.00 90.81 107 LEU A N 1
ATOM 862 C CA . LEU A 1 107 ? -3.677 1.124 0.653 1.00 90.81 107 LEU A CA 1
ATOM 863 C C . LEU A 1 107 ? -4.011 2.162 1.731 1.00 90.81 107 LEU A C 1
ATOM 865 O O . LEU A 1 107 ? -4.704 1.860 2.700 1.00 90.81 107 LEU A O 1
ATOM 869 N N . ALA A 1 108 ? -3.601 3.416 1.532 1.00 91.00 108 ALA A N 1
ATOM 870 C CA . ALA A 1 108 ? -3.919 4.504 2.452 1.00 91.00 108 ALA A CA 1
ATOM 871 C C . ALA A 1 108 ? -5.434 4.733 2.570 1.00 91.00 108 ALA A C 1
ATOM 873 O O . ALA A 1 108 ? -5.945 4.997 3.660 1.00 91.00 108 ALA A O 1
ATOM 874 N N . ARG A 1 109 ? -6.169 4.606 1.458 1.00 93.38 109 ARG A N 1
ATOM 875 C CA . ARG A 1 109 ? -7.630 4.694 1.453 1.00 93.38 109 ARG A CA 1
ATOM 876 C C . ARG A 1 109 ? -8.265 3.570 2.267 1.00 93.38 109 ARG A C 1
ATOM 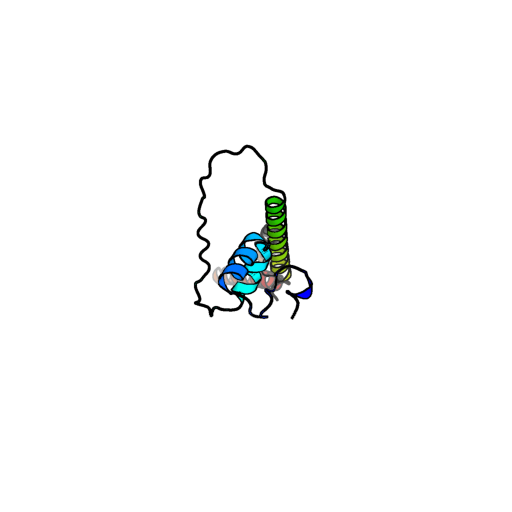878 O O . ARG A 1 109 ? -9.118 3.861 3.095 1.00 93.38 109 ARG A O 1
ATOM 885 N N . GLN A 1 110 ? -7.840 2.326 2.062 1.00 90.94 110 GLN A N 1
ATOM 886 C CA . GLN A 1 110 ? -8.336 1.179 2.825 1.00 90.94 110 GLN A CA 1
ATOM 887 C C . GLN A 1 110 ? -8.077 1.353 4.323 1.00 90.94 110 GLN A C 1
ATOM 889 O O . GLN A 1 110 ? -9.004 1.204 5.115 1.00 90.94 110 GLN A O 1
ATOM 894 N N . LEU A 1 111 ? -6.859 1.748 4.707 1.00 91.62 111 LEU A N 1
ATOM 895 C CA . LEU A 1 111 ? -6.515 2.023 6.102 1.00 91.62 111 LEU A CA 1
ATOM 896 C C . LEU A 1 111 ? -7.407 3.117 6.702 1.00 91.62 111 LEU A C 1
ATOM 898 O O . LEU A 1 111 ? -7.950 2.953 7.792 1.00 91.62 111 LEU A O 1
ATOM 902 N N . ARG A 1 112 ? -7.594 4.227 5.982 1.00 93.00 112 ARG A N 1
ATOM 903 C CA . ARG A 1 112 ? -8.466 5.321 6.424 1.00 93.00 112 ARG A CA 1
ATOM 904 C C . ARG A 1 112 ? -9.904 4.846 6.611 1.00 93.00 112 ARG A C 1
ATOM 906 O O . ARG A 1 112 ? -10.521 5.181 7.617 1.00 93.00 112 ARG A O 1
ATOM 913 N N . ASP A 1 113 ? -10.437 4.096 5.654 1.00 92.12 113 ASP A N 1
ATOM 914 C CA . ASP A 1 113 ? -11.820 3.629 5.695 1.00 92.12 113 ASP A CA 1
ATOM 915 C C . ASP A 1 113 ? -12.029 2.641 6.872 1.00 92.12 113 ASP A C 1
ATOM 917 O O . ASP A 1 113 ? -13.059 2.705 7.541 1.00 92.12 113 ASP A O 1
ATOM 921 N N . GLN A 1 114 ? -11.027 1.818 7.214 1.00 90.25 114 GLN A N 1
ATOM 922 C CA . GLN A 1 114 ? -11.037 0.975 8.422 1.00 90.25 114 G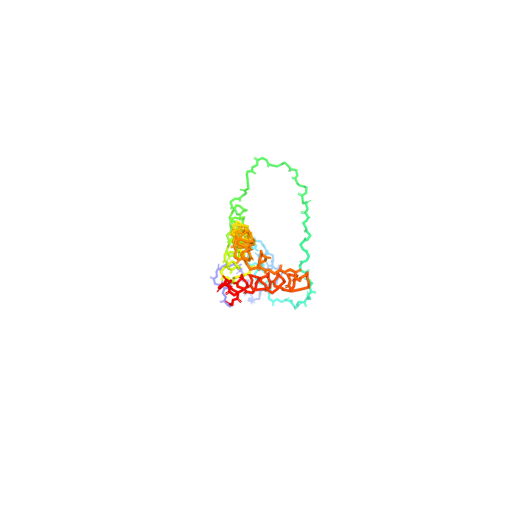LN A CA 1
ATOM 923 C C . GLN A 1 114 ? -10.993 1.799 9.719 1.00 90.25 114 GLN A C 1
ATOM 925 O O . GLN A 1 114 ? -11.795 1.573 10.625 1.00 90.25 114 GLN A O 1
ATOM 930 N N . LEU A 1 115 ? -10.104 2.796 9.801 1.00 91.19 115 LEU A N 1
ATOM 931 C CA . LEU A 1 115 ? -9.987 3.677 10.970 1.00 91.19 115 LEU A CA 1
ATOM 932 C C . LEU A 1 115 ? -11.269 4.481 11.221 1.00 91.19 115 LEU A C 1
ATOM 934 O O . LEU A 1 115 ? -11.690 4.626 12.364 1.00 91.19 115 LEU A O 1
ATOM 938 N N . LEU A 1 116 ? -11.916 4.977 10.165 1.00 92.06 116 LEU A N 1
ATOM 939 C CA . LEU A 1 116 ? -13.192 5.691 10.276 1.00 92.06 116 LEU A CA 1
ATOM 940 C C . LEU A 1 116 ? -14.366 4.762 10.621 1.00 92.06 116 LEU A C 1
ATOM 942 O O . LEU A 1 116 ? -15.379 5.232 11.134 1.00 92.06 116 LEU A O 1
ATOM 946 N N . GLY A 1 117 ? -14.238 3.459 10.364 1.00 91.06 117 GLY A N 1
ATOM 947 C CA . GLY A 1 117 ? -15.204 2.445 10.785 1.00 91.06 117 GLY A CA 1
ATOM 948 C C . GLY A 1 117 ? -15.074 2.032 12.254 1.00 91.06 117 GLY A C 1
ATOM 949 O O . GLY A 1 117 ? -16.040 1.514 12.815 1.00 91.06 117 GLY A O 1
ATOM 950 N N . LEU A 1 118 ? -13.920 2.277 12.886 1.00 90.62 118 LEU A N 1
ATOM 951 C CA . LEU A 1 118 ? -13.638 1.880 14.270 1.00 90.62 118 LEU A CA 1
ATOM 952 C C . LEU A 1 118 ? -14.657 2.453 15.269 1.00 90.62 118 LEU A C 1
ATOM 954 O O . LEU A 1 118 ? -15.217 1.652 16.017 1.00 90.62 118 LEU A O 1
ATOM 958 N N . PRO A 1 119 ? -14.981 3.767 15.275 1.00 89.75 119 PRO A N 1
ATOM 959 C CA . PRO A 1 119 ? -15.932 4.332 16.232 1.00 89.75 119 PRO A CA 1
ATOM 960 C C . PRO A 1 119 ? -17.278 3.612 16.216 1.00 89.75 119 PRO A C 1
ATOM 962 O O . PRO A 1 119 ? -17.766 3.230 17.268 1.00 89.75 119 PRO A O 1
ATOM 965 N N . ASN A 1 120 ? -17.823 3.309 15.034 1.00 89.56 120 ASN A N 1
ATOM 966 C CA . ASN A 1 120 ? -19.111 2.621 14.908 1.00 89.56 120 ASN A CA 1
ATOM 967 C C . ASN A 1 120 ? -19.114 1.211 15.527 1.00 89.56 120 ASN A C 1
ATOM 969 O O . ASN A 1 120 ? -20.174 0.710 15.889 1.00 89.56 120 ASN A O 1
ATOM 973 N N . ARG A 1 121 ? -17.950 0.554 15.633 1.00 86.69 121 ARG A N 1
ATOM 974 C CA . ARG A 1 121 ? -17.815 -0.770 16.262 1.00 86.69 121 ARG A CA 1
ATOM 975 C C . ARG A 1 121 ? -17.736 -0.681 17.783 1.00 86.69 121 ARG A C 1
ATOM 977 O O . ARG A 1 121 ? -18.266 -1.552 18.467 1.00 86.69 121 ARG A O 1
ATOM 984 N N . VAL A 1 122 ? -17.070 0.351 18.300 1.00 89.94 122 VAL A N 1
ATOM 985 C CA . VAL A 1 122 ? -16.798 0.499 19.738 1.00 89.94 122 VAL A CA 1
ATOM 986 C C . VAL A 1 122 ? -17.805 1.390 20.462 1.00 89.94 122 VAL A C 1
ATOM 988 O O . VAL A 1 122 ? -17.897 1.286 21.677 1.00 89.94 122 VAL A O 1
ATOM 991 N N . ASP A 1 123 ? -18.584 2.215 19.756 1.00 90.00 123 ASP A N 1
ATOM 992 C CA . ASP A 1 123 ? -19.499 3.214 20.334 1.00 90.00 123 ASP A CA 1
ATOM 993 C C . ASP A 1 123 ? -20.450 2.611 21.379 1.00 90.00 123 ASP A C 1
ATOM 995 O O . ASP A 1 123 ? -20.513 3.078 22.511 1.00 90.00 123 ASP A O 1
ATOM 999 N N . ALA A 1 124 ? -21.099 1.488 21.056 1.00 89.69 124 ALA A N 1
ATOM 1000 C CA . ALA A 1 124 ? -22.012 0.814 21.980 1.00 89.69 124 ALA A CA 1
ATOM 1001 C C . ALA A 1 124 ? -21.316 0.261 23.239 1.00 89.69 124 ALA A C 1
ATOM 1003 O O . ALA A 1 124 ? -21.914 0.240 24.312 1.00 89.69 124 ALA A O 1
ATOM 1004 N N . ILE A 1 125 ? -20.064 -0.193 23.113 1.00 88.50 125 ILE A N 1
ATOM 1005 C CA . ILE A 1 125 ? -19.288 -0.739 24.236 1.00 88.50 125 ILE A CA 1
ATOM 1006 C C . ILE A 1 125 ? -18.778 0.409 25.113 1.00 88.50 125 ILE A C 1
ATOM 1008 O O . ILE A 1 125 ? -18.843 0.332 26.335 1.00 88.50 125 ILE A O 1
ATOM 1012 N N . LEU A 1 126 ? -18.328 1.497 24.486 1.00 89.19 126 LEU A N 1
ATOM 1013 C CA . LEU A 1 126 ? -17.869 2.702 25.169 1.00 89.19 126 LEU A CA 1
ATOM 1014 C C . LEU A 1 126 ? -19.003 3.428 25.893 1.00 89.19 126 LEU A C 1
ATOM 1016 O O . LEU A 1 126 ? -18.783 3.927 26.987 1.00 89.19 126 LEU A O 1
ATOM 1020 N N . ALA A 1 127 ? -20.210 3.452 25.327 1.00 90.19 127 ALA A N 1
ATOM 1021 C CA . ALA A 1 127 ? -21.382 4.040 25.972 1.00 90.19 127 ALA A CA 1
ATOM 1022 C C . ALA A 1 127 ? -21.834 3.274 27.230 1.00 90.19 127 ALA A C 1
ATOM 1024 O O . ALA A 1 127 ? -22.560 3.828 28.052 1.00 90.19 127 ALA A O 1
ATOM 1025 N N . ALA A 1 128 ? -21.436 2.005 27.370 1.00 91.81 128 ALA A N 1
ATOM 1026 C CA . ALA A 1 128 ? -21.781 1.157 28.507 1.00 91.81 128 ALA A CA 1
ATOM 1027 C C . ALA A 1 128 ? -20.709 1.133 29.613 1.00 91.81 128 ALA A C 1
ATOM 1029 O O . ALA A 1 128 ? -20.983 0.634 30.704 1.00 91.81 128 ALA A O 1
ATOM 1030 N N . GLU A 1 129 ? -19.499 1.629 29.346 1.00 90.19 129 GLU A N 1
ATOM 1031 C CA . GLU A 1 129 ? -18.377 1.599 30.287 1.00 90.19 129 GLU A CA 1
ATOM 1032 C C . GLU A 1 129 ? -18.130 2.994 30.882 1.00 90.19 129 GLU A C 1
ATOM 1034 O O . GLU A 1 129 ? -18.008 3.973 30.154 1.00 90.19 129 GLU A O 1
ATOM 1039 N N . ASP A 1 130 ? -18.001 3.075 32.209 1.00 89.44 130 ASP A N 1
ATOM 1040 C CA . ASP A 1 130 ? -17.726 4.329 32.938 1.00 89.44 130 ASP A CA 1
ATOM 1041 C C . ASP A 1 130 ? -16.248 4.464 33.365 1.00 89.44 130 ASP A C 1
ATOM 1043 O O . ASP A 1 130 ? -15.788 5.545 33.744 1.00 89.44 130 ASP A O 1
ATOM 1047 N N . ASP A 1 131 ? -15.469 3.375 33.324 1.00 93.69 131 ASP A N 1
ATOM 1048 C CA . ASP A 1 131 ? -14.059 3.391 33.717 1.00 93.69 131 ASP A CA 1
ATOM 1049 C C . ASP A 1 131 ? -13.154 3.883 32.578 1.00 93.69 131 ASP A C 1
ATOM 1051 O O . ASP A 1 131 ? -12.928 3.209 31.567 1.00 93.69 131 ASP A O 1
ATOM 1055 N N . ARG A 1 132 ? -12.540 5.050 32.795 1.00 91.69 132 ARG A N 1
ATOM 1056 C CA . ARG A 1 132 ? -11.586 5.671 31.870 1.00 91.69 132 ARG A CA 1
ATOM 1057 C C . ARG A 1 132 ? -10.435 4.745 31.465 1.00 91.69 132 ARG A C 1
ATOM 1059 O O . ARG A 1 132 ? -9.999 4.810 30.314 1.00 91.69 132 ARG A O 1
ATOM 1066 N N . PHE A 1 133 ? -9.903 3.935 32.382 1.00 92.81 133 PHE A N 1
ATOM 1067 C CA . PHE A 1 133 ? -8.767 3.061 32.070 1.00 92.81 133 PHE A CA 1
ATOM 1068 C C . PHE A 1 133 ? -9.174 1.960 31.098 1.00 92.81 133 PHE A C 1
ATOM 1070 O O . PHE A 1 133 ? -8.489 1.744 30.097 1.00 92.81 133 PHE A O 1
ATOM 1077 N N . LYS A 1 134 ? -10.325 1.328 31.339 1.00 90.69 134 LYS A N 1
ATOM 1078 C CA . LYS A 1 134 ? -10.861 0.296 30.449 1.00 90.69 134 LYS A CA 1
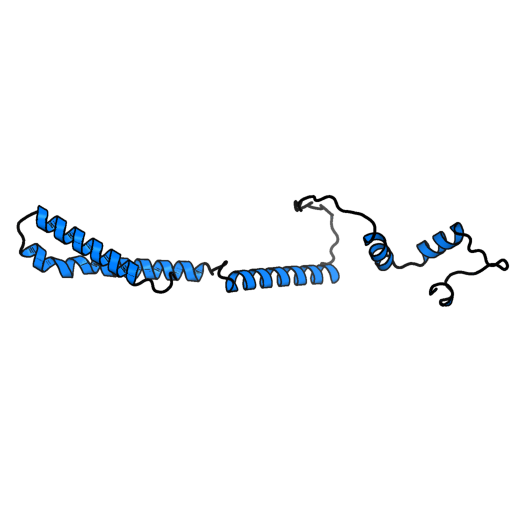ATOM 1079 C C . LYS A 1 134 ? -11.255 0.851 29.087 1.00 90.69 134 LYS A C 1
ATOM 1081 O O . LYS A 1 134 ? -10.956 0.215 28.085 1.00 90.69 134 LYS A O 1
ATOM 1086 N N . ILE A 1 135 ? -11.839 2.052 29.031 1.00 91.06 135 ILE A N 1
ATOM 1087 C CA . ILE A 1 135 ? -12.131 2.744 27.765 1.00 91.06 135 ILE A CA 1
ATOM 1088 C C . ILE A 1 135 ? -10.857 2.893 26.926 1.00 91.06 135 ILE A C 1
ATOM 1090 O O . ILE A 1 135 ? -10.838 2.553 25.743 1.00 91.06 135 ILE A O 1
ATOM 1094 N N . ASN A 1 136 ? -9.773 3.392 27.529 1.00 90.38 136 ASN A N 1
ATOM 1095 C CA . ASN A 1 136 ? -8.518 3.584 26.809 1.00 90.38 136 ASN A CA 1
ATOM 1096 C C . ASN A 1 136 ? -7.875 2.254 26.387 1.00 90.38 136 ASN A C 1
ATOM 1098 O O . ASN A 1 136 ? -7.350 2.162 25.275 1.00 90.38 136 ASN A O 1
ATOM 1102 N N . GLN A 1 137 ? -7.952 1.230 27.240 1.00 92.94 137 GLN A N 1
ATOM 1103 C CA . GLN A 1 137 ? -7.485 -0.116 26.920 1.00 92.94 137 GLN A CA 1
ATOM 1104 C C . GLN A 1 137 ? -8.252 -0.698 25.725 1.00 92.94 137 GLN A C 1
ATOM 1106 O O . GLN A 1 137 ? -7.624 -1.096 24.749 1.00 92.94 137 GLN A O 1
ATOM 1111 N N . LEU A 1 138 ? -9.587 -0.667 25.754 1.00 91.12 138 LEU A N 1
ATOM 1112 C CA . LEU A 1 138 ? -10.439 -1.182 24.681 1.00 91.12 138 LEU A CA 1
ATOM 1113 C C . LEU A 1 138 ? -10.172 -0.470 23.347 1.00 91.12 138 LEU A C 1
ATOM 1115 O O . LEU A 1 138 ? -10.036 -1.116 22.310 1.00 91.12 138 LEU A O 1
ATOM 1119 N N . LEU A 1 139 ? -10.043 0.860 23.372 1.00 90.69 139 LEU A N 1
ATOM 1120 C CA . LEU A 1 139 ? -9.682 1.644 22.188 1.00 90.69 139 LEU A CA 1
ATOM 1121 C C . LEU A 1 139 ? -8.314 1.243 21.623 1.00 90.69 139 LEU A C 1
ATOM 1123 O O . LEU A 1 139 ? -8.151 1.147 20.408 1.00 90.69 139 LEU A O 1
ATOM 1127 N N . SER A 1 140 ? -7.334 1.016 22.497 1.00 90.88 140 SER A N 1
ATOM 1128 C CA . SER A 1 140 ? -5.974 0.640 22.098 1.00 90.88 140 SER A CA 1
ATOM 1129 C C . SER A 1 140 ? -5.916 -0.780 21.533 1.00 90.88 140 SER A C 1
ATOM 1131 O O . SER A 1 140 ? -5.208 -1.027 20.554 1.00 90.88 140 SER A O 1
ATOM 1133 N N . GLU A 1 141 ? -6.679 -1.706 22.116 1.00 92.00 141 GLU A N 1
ATOM 1134 C CA . GLU A 1 141 ? -6.826 -3.080 21.633 1.00 92.00 141 GLU A CA 1
ATOM 1135 C C . GLU A 1 141 ? -7.485 -3.112 20.251 1.00 92.00 141 GLU A C 1
ATOM 1137 O O . GLU A 1 141 ? -6.952 -3.736 19.333 1.00 92.00 141 GLU A O 1
ATOM 1142 N N . GLU A 1 142 ? -8.587 -2.382 20.061 1.00 91.00 142 GLU A N 1
ATOM 1143 C CA . GLU A 1 142 ? -9.287 -2.363 18.774 1.00 91.00 142 GLU A CA 1
ATOM 1144 C C . GLU A 1 142 ? -8.459 -1.666 17.685 1.00 91.00 142 GLU A C 1
ATOM 1146 O O . GLU A 1 142 ? -8.401 -2.140 16.549 1.00 91.00 142 GLU A O 1
ATOM 1151 N N . LEU A 1 143 ? -7.736 -0.591 18.022 1.00 91.25 143 LEU A N 1
ATOM 1152 C CA . LEU A 1 143 ? -6.807 0.048 17.089 1.00 91.25 143 LEU A CA 1
ATOM 1153 C C . LEU A 1 143 ? -5.690 -0.915 16.665 1.00 91.25 143 LEU A C 1
ATOM 1155 O O . LEU A 1 143 ? -5.372 -1.012 15.479 1.00 91.25 143 LEU A O 1
ATOM 1159 N N . SER A 1 144 ? -5.123 -1.652 17.622 1.00 92.00 144 SER A N 1
ATOM 1160 C CA . SER A 1 144 ? -4.093 -2.660 17.348 1.00 92.00 144 SER A CA 1
ATOM 1161 C C . SER A 1 144 ? -4.632 -3.773 16.451 1.00 92.00 144 SER A C 1
ATOM 1163 O O . SER A 1 144 ? -3.969 -4.159 15.490 1.00 92.00 144 SER A O 1
ATOM 1165 N N . ARG A 1 145 ? -5.865 -4.231 16.697 1.00 91.12 145 ARG A N 1
ATOM 1166 C CA . ARG A 1 145 ? -6.545 -5.227 15.863 1.00 91.12 145 ARG A CA 1
ATOM 1167 C C . ARG A 1 145 ? -6.742 -4.737 14.429 1.00 91.12 145 ARG A C 1
ATOM 1169 O O . ARG A 1 145 ? -6.454 -5.492 13.507 1.00 91.12 145 ARG A O 1
ATOM 1176 N N . VAL A 1 146 ? -7.192 -3.497 14.227 1.00 91.56 146 VAL A N 1
ATOM 1177 C CA . VAL A 1 146 ? -7.371 -2.920 12.881 1.00 91.56 146 VAL A CA 1
ATOM 1178 C C . VAL A 1 146 ? -6.042 -2.845 12.128 1.00 91.56 146 VAL A C 1
ATOM 1180 O O . VAL A 1 146 ? -5.981 -3.178 10.945 1.00 91.56 146 VAL A O 1
ATOM 1183 N N . LEU A 1 147 ? -4.963 -2.444 12.804 1.00 89.19 147 LEU A N 1
ATOM 1184 C CA . LEU A 1 147 ? -3.629 -2.402 12.199 1.00 89.19 147 LEU A CA 1
ATOM 1185 C C . LEU A 1 147 ? -3.100 -3.802 11.867 1.00 89.19 147 LEU A C 1
ATOM 1187 O O . LEU A 1 147 ? -2.488 -3.993 10.818 1.00 89.19 147 LEU A O 1
ATOM 1191 N N . GLU A 1 148 ? -3.360 -4.789 12.723 1.00 90.62 148 GLU A N 1
ATOM 1192 C CA . GLU A 1 148 ? -2.979 -6.179 12.475 1.00 90.62 148 GLU A CA 1
ATOM 1193 C C . GLU A 1 148 ? -3.784 -6.794 11.318 1.00 90.62 148 GLU A C 1
ATOM 1195 O O . GLU A 1 148 ? -3.226 -7.497 10.476 1.00 90.62 148 GLU A O 1
ATOM 1200 N N . GLU A 1 149 ? -5.082 -6.498 11.232 1.00 88.62 149 GLU A N 1
ATOM 1201 C CA . GLU A 1 149 ? -5.940 -6.896 10.113 1.00 88.62 149 GLU A CA 1
ATOM 1202 C C . GLU A 1 149 ? -5.467 -6.258 8.801 1.00 88.62 149 GLU A C 1
ATOM 1204 O O . GLU A 1 149 ? -5.353 -6.946 7.787 1.00 88.62 149 GLU A O 1
ATOM 1209 N N . PHE A 1 150 ? -5.115 -4.970 8.824 1.00 88.19 150 PHE A N 1
ATOM 1210 C CA . PHE A 1 150 ? -4.536 -4.287 7.669 1.00 88.19 150 PHE A CA 1
ATOM 1211 C C . PHE A 1 150 ? -3.210 -4.928 7.239 1.00 88.19 150 PHE A C 1
ATOM 1213 O O . PHE A 1 150 ? -3.041 -5.243 6.066 1.00 88.19 150 PHE A O 1
ATOM 1220 N N . SER A 1 151 ? -2.315 -5.217 8.189 1.00 88.38 151 SER A N 1
ATOM 1221 C CA . SER A 1 151 ? -1.030 -5.868 7.905 1.00 88.38 151 SER A CA 1
ATOM 1222 C C . SER A 1 151 ? -1.176 -7.285 7.342 1.00 88.38 151 SER A C 1
ATOM 1224 O O . SER A 1 151 ? -0.329 -7.709 6.561 1.00 88.38 151 SER A O 1
ATOM 1226 N N . LYS A 1 152 ? -2.207 -8.041 7.744 1.00 85.12 152 LYS A N 1
ATOM 1227 C CA . LYS A 1 152 ? -2.480 -9.393 7.216 1.00 85.12 152 LYS A CA 1
ATOM 1228 C C . LYS A 1 152 ? -3.106 -9.366 5.823 1.00 85.12 152 LYS A C 1
ATOM 1230 O O . LYS A 1 152 ? -2.960 -10.327 5.074 1.00 85.12 152 LYS A O 1
ATOM 1235 N N . ASN A 1 153 ? -3.793 -8.281 5.485 1.00 76.94 153 ASN A N 1
ATOM 1236 C CA . ASN A 1 153 ? -4.476 -8.095 4.211 1.00 76.94 153 ASN A CA 1
ATOM 1237 C C . ASN A 1 153 ? -3.566 -7.557 3.090 1.00 76.94 153 ASN A C 1
ATOM 1239 O O . ASN A 1 153 ? -4.093 -7.203 2.038 1.00 76.94 153 ASN A O 1
ATOM 1243 N N . ASP A 1 154 ? -2.238 -7.528 3.271 1.00 72.25 154 ASP A N 1
ATOM 1244 C CA . ASP A 1 154 ? -1.251 -7.259 2.212 1.00 72.25 154 ASP A CA 1
ATOM 1245 C C . ASP A 1 154 ? -0.763 -8.583 1.564 1.00 72.25 154 ASP A C 1
ATOM 1247 O O . ASP A 1 154 ? 0.241 -9.153 1.998 1.00 72.25 154 ASP A O 1
ATOM 1251 N N . PRO A 1 155 ? -1.432 -9.118 0.517 1.00 56.69 155 PRO A N 1
ATOM 1252 C CA . PRO A 1 155 ? -1.127 -10.435 -0.057 1.00 56.69 155 PRO A CA 1
ATOM 1253 C C . PRO A 1 155 ? 0.123 -10.498 -0.953 1.00 56.69 155 PRO A C 1
ATOM 1255 O O . PRO A 1 155 ? 0.463 -11.584 -1.410 1.00 56.69 155 PRO A O 1
ATOM 1258 N N . GLU A 1 156 ? 0.797 -9.382 -1.248 1.00 56.91 156 GLU A N 1
ATOM 1259 C CA . GLU A 1 156 ? 1.902 -9.335 -2.232 1.00 56.91 156 GLU A CA 1
ATOM 1260 C C . GLU A 1 156 ? 3.293 -9.085 -1.609 1.00 56.91 156 GLU A C 1
ATOM 1262 O O . GLU A 1 156 ? 4.240 -8.784 -2.328 1.00 56.91 156 GLU A O 1
ATOM 1267 N N . ASN A 1 157 ? 3.441 -9.222 -0.284 1.00 51.28 157 ASN A N 1
ATOM 1268 C CA . ASN A 1 157 ? 4.727 -9.092 0.426 1.00 51.28 157 ASN A CA 1
ATOM 1269 C C . ASN A 1 157 ? 5.413 -10.454 0.713 1.00 51.28 157 ASN A C 1
ATOM 1271 O O . ASN A 1 157 ? 6.023 -10.636 1.770 1.00 51.28 157 ASN A O 1
ATOM 1275 N N . LEU A 1 158 ? 5.316 -11.406 -0.228 1.00 40.28 158 LEU A N 1
ATOM 1276 C CA . LEU A 1 158 ? 6.172 -12.602 -0.327 1.00 40.28 158 LEU A CA 1
ATOM 1277 C C . LEU A 1 158 ? 6.677 -12.803 -1.760 1.00 40.28 158 LEU A C 1
ATOM 1279 O O . LEU A 1 158 ? 5.838 -12.769 -2.687 1.00 40.28 158 LEU A O 1
#